Protein AF-A0A8H6IM80-F1 (afdb_monomer_lite)

Organism: NCBI:txid2175907

Radius of gyration: 20.06 Å; chains: 1; bounding box: 74×42×50 Å

Sequence (160 aa):
MGSEDSDGELSKKRGGGSVMRASRTLGLRTEQNPYVAELAALAEAVKSLPERLEYRAVHVFTRNKAAVLAIRNPRQQSGQREIRQLYAAVQALQRRGNRVTLYWLPSAVESDLLKAAKASAKESTRPSKTPQKKATRAYSTALRIALQTVLQTYGALPDN

Secondary structure (DSSP, 8-state):
-------------SSS------------TTTB-HHHHHHHHHHHHHHTS-TT--S-EEEEEES-HHHHHHHH--TT-S-HHHHHHHHHHHHHHHHTT-EEEEEE--TTS--HHHHHHHHHHHHTTSTTPPPSS-PPPB--HHHHHHHHHHHHHHHS----

Foldseek 3Di:
DDDDDPPPDPPDDPDPDDDDDDEFDADDVQFDDVVLRVLQVLLVVLQPPDLPDAQEEAEAEDQDPVSLVCQVPVPPDFNNVSSVSNNVSCVSRVVRNYHYDYDHDHPPDDDPSVVSNVVRHVVCPPPPHDGPDNHHGGGDPVSVVVVVVCCVVPVPDPDD

InterPro domains:
  IPR036397 Ribonuclease H superfamily [G3DSA:3.30.420.10] (2-124)

pLDDT: mean 76.43, std 16.76, range [33.75, 95.38]

Structure (mmCIF, N/CA/C/O backbone):
data_AF-A0A8H6IM80-F1
#
_entry.id   AF-A0A8H6IM80-F1
#
loop_
_atom_site.group_PDB
_atom_site.id
_atom_site.type_symbol
_atom_site.label_atom_id
_atom_site.label_alt_id
_atom_site.label_comp_id
_atom_site.label_asym_id
_atom_site.label_entity_id
_atom_site.label_seq_id
_atom_site.pdbx_PDB_ins_code
_atom_site.Cartn_x
_atom_site.Cartn_y
_atom_site.Cartn_z
_atom_site.occupancy
_atom_site.B_iso_or_equiv
_atom_site.auth_seq_id
_atom_site.auth_comp_id
_atom_site.auth_asym_id
_atom_site.auth_atom_id
_atom_site.pdbx_PDB_model_num
ATOM 1 N N . MET A 1 1 ? -36.262 25.555 -24.094 1.00 36.72 1 MET A N 1
ATOM 2 C CA . MET A 1 1 ? -35.449 24.464 -24.675 1.00 36.72 1 MET A CA 1
ATOM 3 C C . MET A 1 1 ? -34.115 24.491 -23.957 1.00 36.72 1 MET A C 1
ATOM 5 O O . MET A 1 1 ? -33.319 25.360 -24.253 1.00 36.72 1 MET A O 1
ATOM 9 N N . GLY A 1 2 ? -33.871 23.741 -22.892 1.00 33.75 2 GLY A N 1
ATOM 10 C CA . GLY A 1 2 ? -34.427 22.447 -22.512 1.00 33.75 2 GLY A CA 1
ATOM 11 C C . GLY A 1 2 ? -33.265 21.465 -22.435 1.00 33.75 2 GLY A C 1
ATOM 12 O O . GLY A 1 2 ? -32.804 21.079 -23.501 1.00 33.75 2 GLY A O 1
ATOM 13 N N . SER A 1 3 ? -32.874 21.124 -21.194 1.00 36.31 3 SER A N 1
ATOM 14 C CA . SER A 1 3 ? -32.214 19.873 -20.754 1.00 36.31 3 SER A CA 1
ATOM 15 C C . SER A 1 3 ? -30.837 19.551 -21.387 1.00 36.31 3 SER A C 1
ATOM 17 O O . SER A 1 3 ? -30.568 19.867 -22.531 1.00 36.31 3 SER A O 1
ATOM 19 N N . GLU A 1 4 ? -29.857 18.964 -20.707 1.00 41.12 4 GLU A N 1
ATOM 20 C CA . GLU A 1 4 ? -29.952 17.862 -19.755 1.00 41.12 4 GLU A CA 1
ATOM 21 C C . GLU A 1 4 ? -28.898 17.983 -18.648 1.00 41.12 4 GLU A C 1
ATOM 23 O O . GLU A 1 4 ? -27.688 18.033 -18.887 1.00 41.12 4 GLU A O 1
ATOM 28 N N . ASP A 1 5 ? -29.409 17.966 -17.422 1.00 39.22 5 ASP A N 1
ATOM 29 C CA . ASP A 1 5 ? -28.722 17.505 -16.231 1.00 39.22 5 ASP A CA 1
ATOM 30 C C . ASP A 1 5 ? -28.173 16.090 -16.478 1.00 39.22 5 ASP A C 1
ATOM 32 O O . ASP A 1 5 ? -28.921 15.153 -16.752 1.00 39.22 5 ASP A O 1
ATOM 36 N N . SER A 1 6 ? -26.855 15.908 -16.390 1.00 39.59 6 SER A N 1
ATOM 37 C CA . SER A 1 6 ? -26.259 14.574 -16.252 1.00 39.59 6 SER A CA 1
ATOM 38 C C . SER A 1 6 ? -25.976 14.321 -14.782 1.00 39.59 6 SER A C 1
ATOM 40 O O . SER A 1 6 ? -24.843 14.422 -14.302 1.00 39.59 6 SER A O 1
ATOM 42 N N . ASP A 1 7 ? -27.065 14.015 -14.081 1.00 34.09 7 ASP A N 1
ATOM 43 C CA . ASP A 1 7 ? -27.077 13.425 -12.756 1.00 34.09 7 ASP A CA 1
ATOM 44 C C . ASP A 1 7 ? -26.200 12.168 -12.735 1.00 34.09 7 ASP A C 1
ATOM 46 O O . ASP A 1 7 ? -26.460 11.160 -13.395 1.00 34.09 7 ASP A O 1
ATOM 50 N N . GLY A 1 8 ? -25.129 12.235 -11.945 1.00 35.03 8 GLY A N 1
ATOM 51 C CA . GLY A 1 8 ? -24.343 11.072 -11.566 1.00 35.03 8 GLY A CA 1
ATOM 52 C C . GLY A 1 8 ? -25.207 10.135 -10.730 1.00 35.03 8 GLY A C 1
ATOM 53 O O . GLY A 1 8 ? -25.330 10.305 -9.518 1.00 35.03 8 GLY A O 1
ATOM 54 N N . GLU A 1 9 ? -25.804 9.147 -11.389 1.00 35.38 9 GLU A N 1
ATOM 55 C CA . GLU A 1 9 ? -26.690 8.158 -10.787 1.00 35.38 9 GLU A CA 1
ATOM 56 C C . GLU A 1 9 ? -25.943 7.308 -9.738 1.00 35.38 9 GLU A C 1
ATOM 58 O O . GLU A 1 9 ? -25.255 6.322 -10.019 1.00 35.38 9 GLU A O 1
ATOM 63 N N . LEU A 1 10 ? -26.077 7.706 -8.472 1.00 40.28 10 LEU A N 1
ATOM 64 C CA . LEU A 1 10 ? -25.687 6.928 -7.301 1.00 40.28 10 LEU A CA 1
ATOM 65 C C . LEU A 1 10 ? -26.692 5.786 -7.095 1.00 40.28 10 LEU A C 1
ATOM 67 O O . LEU A 1 10 ? -27.620 5.879 -6.292 1.00 40.28 10 LEU A O 1
ATOM 71 N N . SER A 1 11 ? -26.471 4.662 -7.779 1.00 41.75 11 SER A N 1
ATOM 72 C CA . SER A 1 11 ? -27.182 3.409 -7.502 1.00 41.75 11 SER A CA 1
ATOM 73 C C . SER A 1 11 ? -26.812 2.876 -6.106 1.00 41.75 11 SER A C 1
ATOM 75 O O . SER A 1 11 ? -25.863 2.106 -5.920 1.00 41.75 11 SER A O 1
ATOM 77 N N . LYS A 1 12 ? -27.593 3.276 -5.100 1.00 38.16 12 LYS A N 1
ATOM 78 C CA . LYS A 1 12 ? -27.489 2.836 -3.704 1.00 38.16 12 LYS A CA 1
ATOM 79 C C . LYS A 1 12 ? -28.076 1.428 -3.544 1.00 38.16 12 LYS A C 1
ATOM 81 O O . LYS A 1 12 ? -29.252 1.263 -3.225 1.00 38.16 12 LYS A O 1
ATOM 86 N N . LYS A 1 13 ? -27.252 0.390 -3.725 1.00 35.16 13 LYS A N 1
ATOM 87 C CA . LYS A 1 13 ? -27.628 -0.982 -3.339 1.00 35.16 13 LYS A CA 1
ATOM 88 C C . LYS A 1 13 ? -27.692 -1.101 -1.811 1.00 35.16 13 LYS A C 1
ATOM 90 O O . LYS A 1 13 ? -26.750 -0.756 -1.101 1.00 35.16 13 LYS A O 1
ATOM 95 N N . ARG A 1 14 ? -28.835 -1.582 -1.311 1.00 39.31 14 ARG A N 1
ATOM 96 C CA . ARG A 1 14 ? -29.106 -1.857 0.107 1.00 39.31 14 ARG A CA 1
ATOM 97 C C . ARG A 1 14 ? -28.267 -3.051 0.574 1.00 39.31 14 ARG A C 1
ATOM 99 O O . ARG A 1 14 ? -28.570 -4.197 0.276 1.00 39.31 14 ARG A O 1
ATOM 106 N N . GLY A 1 15 ? -27.196 -2.727 1.281 1.00 37.75 15 GLY A N 1
ATOM 107 C CA . GLY A 1 15 ? -26.228 -3.616 1.917 1.00 37.75 15 GLY A CA 1
ATOM 108 C C . GLY A 1 15 ? -25.029 -2.733 2.224 1.00 37.75 15 GLY A C 1
ATOM 109 O O . GLY A 1 15 ? -24.348 -2.327 1.295 1.00 37.75 15 GLY A O 1
ATOM 110 N N . GLY A 1 16 ? -24.884 -2.296 3.478 1.00 44.41 16 GLY A N 1
ATOM 111 C CA . GLY A 1 16 ? -24.146 -1.092 3.898 1.00 44.41 16 GLY A CA 1
ATOM 112 C C . GLY A 1 16 ? -22.629 -1.073 3.663 1.00 44.41 16 GLY A C 1
ATOM 113 O O . GLY A 1 16 ? -21.869 -0.888 4.606 1.00 44.41 16 GLY A O 1
ATOM 114 N N . GLY A 1 17 ? -22.184 -1.213 2.417 1.00 59.94 17 GLY A N 1
ATOM 115 C CA . GLY A 1 17 ? -20.822 -0.986 1.959 1.00 59.94 17 GLY A CA 1
ATOM 116 C C . GLY A 1 17 ? -20.854 -0.120 0.705 1.00 59.94 17 GLY A C 1
ATOM 117 O O . GLY A 1 17 ? -21.397 -0.520 -0.321 1.00 59.94 17 GLY A O 1
ATOM 118 N N . SER A 1 18 ? -20.287 1.083 0.785 1.00 73.00 18 SER A N 1
ATOM 119 C CA . SER A 1 18 ? -20.044 1.901 -0.405 1.00 73.00 18 SER A CA 1
ATOM 120 C C . SER A 1 18 ? -18.803 1.369 -1.116 1.00 73.00 18 SER A C 1
ATOM 122 O O . SER A 1 18 ? -17.749 1.226 -0.492 1.00 73.00 18 SER A O 1
ATOM 124 N N . VAL A 1 19 ? -18.920 1.067 -2.409 1.00 79.94 19 VAL A N 1
ATOM 125 C CA . VAL A 1 19 ? -17.775 0.702 -3.248 1.00 79.94 19 VAL A CA 1
ATOM 126 C C . VAL A 1 19 ? -17.373 1.929 -4.051 1.00 79.94 19 VAL A C 1
ATOM 128 O O . VAL A 1 19 ? -18.080 2.344 -4.964 1.00 79.94 19 VAL A O 1
ATOM 131 N N . MET A 1 20 ? -16.213 2.489 -3.726 1.00 81.62 20 MET A N 1
ATOM 132 C CA . MET A 1 20 ? -15.598 3.558 -4.504 1.00 81.62 20 MET A CA 1
ATOM 133 C C . MET A 1 20 ? -14.582 2.966 -5.480 1.00 81.62 20 MET A C 1
ATOM 135 O O . MET A 1 20 ? -13.736 2.154 -5.099 1.00 81.62 20 MET A O 1
ATOM 139 N N . ARG A 1 21 ? -14.652 3.385 -6.745 1.00 85.94 21 ARG A N 1
ATOM 140 C CA . ARG A 1 21 ? -13.691 3.019 -7.787 1.00 85.94 21 ARG A CA 1
ATOM 141 C C . ARG A 1 21 ? -12.935 4.267 -8.220 1.00 85.94 21 ARG A C 1
ATOM 143 O O . ARG A 1 21 ? -13.548 5.242 -8.632 1.00 85.94 21 ARG A O 1
ATOM 150 N N . ALA A 1 22 ? -11.611 4.201 -8.165 1.00 83.25 22 ALA A N 1
ATOM 151 C CA . ALA A 1 22 ? -10.728 5.249 -8.651 1.00 83.25 22 ALA A CA 1
ATOM 152 C C . ALA A 1 22 ? -9.613 4.631 -9.495 1.00 83.25 22 ALA A C 1
ATOM 154 O O . ALA A 1 22 ? -9.136 3.527 -9.221 1.00 83.25 22 ALA A O 1
ATOM 155 N N . SER A 1 23 ? -9.194 5.345 -10.532 1.00 85.50 23 SER A N 1
ATOM 156 C CA . SER A 1 23 ? -8.091 4.941 -11.393 1.00 85.50 23 SER A CA 1
ATOM 157 C C . SER A 1 23 ? -7.457 6.172 -12.026 1.00 85.50 23 SER A C 1
ATOM 159 O O . SER A 1 23 ? -8.135 7.161 -12.297 1.00 85.50 23 SER A O 1
ATOM 161 N N . ARG A 1 24 ? -6.136 6.136 -12.223 1.00 83.69 24 ARG A N 1
ATOM 162 C CA . ARG A 1 24 ? -5.367 7.298 -12.675 1.00 83.69 24 ARG A CA 1
ATOM 163 C C . ARG A 1 24 ? -4.209 6.890 -13.573 1.00 83.69 24 ARG A C 1
ATOM 165 O O . ARG A 1 24 ? -3.501 5.928 -13.285 1.00 83.69 24 ARG A O 1
ATOM 172 N N . THR A 1 25 ? -3.976 7.678 -14.616 1.00 85.12 25 THR A N 1
ATOM 173 C CA . THR A 1 25 ? -2.794 7.590 -15.480 1.00 85.12 25 THR A CA 1
ATOM 174 C C . THR A 1 25 ? -1.666 8.431 -14.890 1.00 85.12 25 THR A C 1
ATOM 176 O O . THR A 1 25 ? -1.833 9.635 -14.688 1.00 85.12 25 THR A O 1
ATOM 179 N N . LEU A 1 26 ? -0.513 7.822 -14.599 1.00 78.88 26 LEU A N 1
ATOM 180 C CA . LEU A 1 26 ? 0.644 8.554 -14.063 1.00 78.88 26 LEU A CA 1
ATOM 181 C C . LEU A 1 26 ? 1.623 9.030 -15.135 1.00 78.88 26 LEU A C 1
ATOM 183 O O . LEU A 1 26 ? 2.341 9.996 -14.911 1.00 78.88 26 LEU A O 1
ATOM 187 N N . GLY A 1 27 ? 1.679 8.366 -16.284 1.00 79.56 27 GLY A N 1
ATOM 188 C CA . GLY A 1 27 ? 2.673 8.667 -17.306 1.00 79.56 27 GLY A CA 1
ATOM 189 C C . GLY A 1 27 ? 2.835 7.529 -18.296 1.00 79.56 27 GLY A C 1
ATOM 190 O O . GLY A 1 27 ? 2.212 6.474 -18.158 1.00 79.56 27 GLY A O 1
ATOM 191 N N . LEU A 1 28 ? 3.695 7.754 -19.284 1.00 76.06 28 LEU A N 1
ATOM 192 C CA . LEU A 1 28 ? 4.046 6.747 -20.276 1.00 76.06 28 LEU A CA 1
ATOM 193 C C . LEU A 1 28 ? 4.812 5.590 -19.630 1.00 76.06 28 LEU A C 1
ATOM 195 O O . LEU A 1 28 ? 5.549 5.765 -18.658 1.00 76.06 28 LEU A O 1
ATOM 199 N N . ARG A 1 29 ? 4.702 4.395 -20.221 1.00 70.94 29 ARG A N 1
ATOM 200 C CA . ARG A 1 29 ? 5.431 3.199 -19.765 1.00 70.94 29 ARG A CA 1
ATOM 201 C C . ARG A 1 29 ? 6.956 3.373 -19.804 1.00 70.94 29 ARG A C 1
ATOM 203 O O . ARG A 1 29 ? 7.661 2.710 -19.043 1.00 70.94 29 ARG A O 1
ATOM 210 N N . THR A 1 30 ? 7.439 4.262 -20.671 1.00 67.00 30 THR A N 1
ATOM 211 C CA . THR A 1 30 ? 8.843 4.673 -20.811 1.00 67.00 30 THR A CA 1
ATOM 212 C C . THR A 1 30 ? 9.302 5.636 -19.714 1.00 67.00 30 THR A C 1
ATOM 214 O O . THR A 1 30 ? 10.493 5.804 -19.497 1.00 67.00 30 THR A O 1
ATOM 217 N N . GLU A 1 31 ? 8.387 6.256 -18.975 1.00 68.62 31 GLU A N 1
ATOM 218 C CA . GLU A 1 31 ? 8.722 7.213 -17.915 1.00 68.62 31 GLU A CA 1
ATOM 219 C C . GLU A 1 31 ? 8.362 6.692 -16.520 1.00 68.62 31 GLU A C 1
ATOM 221 O O . GLU A 1 31 ? 8.889 7.188 -15.522 1.00 68.62 31 GLU A O 1
ATOM 226 N N . GLN A 1 32 ? 7.462 5.706 -16.445 1.00 73.75 32 GLN A N 1
ATOM 227 C CA . GLN A 1 32 ? 6.898 5.188 -15.204 1.00 73.75 32 GLN A CA 1
ATOM 228 C C . GLN A 1 32 ? 7.034 3.666 -15.095 1.00 73.75 32 GLN A C 1
ATOM 230 O O . GLN A 1 32 ? 6.646 2.894 -15.977 1.00 73.75 32 GLN A O 1
ATOM 235 N N . ASN A 1 33 ? 7.552 3.223 -13.953 1.00 81.56 33 ASN A N 1
ATOM 236 C CA . ASN A 1 33 ? 7.572 1.825 -13.551 1.00 81.56 33 ASN A CA 1
ATOM 237 C C . ASN A 1 33 ? 6.183 1.406 -13.003 1.00 81.56 33 ASN A C 1
ATOM 239 O O . ASN A 1 33 ? 5.694 2.062 -12.083 1.00 81.56 33 ASN A O 1
ATOM 243 N N . PRO A 1 34 ? 5.557 0.309 -13.485 1.00 81.69 34 PRO A N 1
ATOM 244 C CA . PRO A 1 34 ? 4.301 -0.226 -12.953 1.00 81.69 34 PRO A CA 1
ATOM 245 C C . PRO A 1 34 ? 4.290 -0.379 -11.433 1.00 81.69 34 PRO A C 1
ATOM 247 O O . PRO A 1 34 ? 3.286 -0.084 -10.796 1.00 81.69 34 PRO A O 1
ATOM 250 N N . TYR A 1 35 ? 5.429 -0.747 -10.840 1.00 84.06 35 TYR A N 1
ATOM 251 C CA . TYR A 1 35 ? 5.587 -0.809 -9.389 1.00 84.06 35 TYR A CA 1
ATOM 252 C C . TYR A 1 35 ? 5.297 0.540 -8.702 1.00 84.06 35 TYR A C 1
ATOM 254 O O . TYR A 1 35 ? 4.593 0.589 -7.696 1.00 84.06 35 TYR A O 1
ATOM 262 N N . VAL A 1 36 ? 5.781 1.647 -9.271 1.00 84.56 36 VAL A N 1
ATOM 263 C CA . VAL A 1 36 ? 5.538 3.004 -8.756 1.00 84.56 36 VAL A CA 1
ATOM 264 C C . VAL A 1 36 ? 4.077 3.404 -8.937 1.00 84.56 36 VAL A C 1
ATOM 266 O O . VAL A 1 36 ? 3.498 4.024 -8.045 1.00 84.56 36 VAL A O 1
ATOM 269 N N . ALA A 1 37 ? 3.455 2.992 -10.043 1.00 86.06 37 ALA A N 1
ATOM 270 C CA . ALA A 1 37 ? 2.032 3.221 -10.260 1.00 86.06 37 ALA A CA 1
ATOM 271 C C . ALA A 1 37 ? 1.154 2.506 -9.231 1.00 86.06 37 ALA A C 1
ATOM 273 O O . ALA A 1 37 ? 0.200 3.095 -8.725 1.00 86.06 37 ALA A O 1
ATOM 274 N N . GLU A 1 38 ? 1.509 1.280 -8.857 1.00 88.81 38 GLU A N 1
ATOM 275 C CA . GLU A 1 38 ? 0.799 0.552 -7.809 1.00 88.81 38 GLU A CA 1
ATOM 276 C C . GLU A 1 38 ? 0.999 1.166 -6.419 1.00 88.81 38 GLU A C 1
ATOM 278 O O . GLU A 1 38 ? 0.032 1.292 -5.670 1.00 88.81 38 GLU A O 1
ATOM 283 N N . LEU A 1 39 ? 2.211 1.620 -6.077 1.00 89.19 39 LEU A N 1
ATOM 284 C CA . LEU A 1 39 ? 2.447 2.337 -4.817 1.00 89.19 39 LEU A CA 1
ATOM 285 C C . LEU A 1 39 ? 1.634 3.633 -4.726 1.00 89.19 39 LEU A C 1
ATOM 287 O O . LEU A 1 39 ? 1.053 3.928 -3.682 1.00 89.19 39 LEU A O 1
ATOM 291 N N . ALA A 1 40 ? 1.573 4.397 -5.816 1.00 88.56 40 ALA A N 1
ATOM 292 C CA . ALA A 1 40 ? 0.773 5.613 -5.882 1.00 88.56 40 ALA A CA 1
ATOM 293 C C . ALA A 1 40 ? -0.728 5.311 -5.774 1.00 88.56 40 ALA A C 1
ATOM 295 O O . ALA A 1 40 ? -1.432 6.016 -5.055 1.00 88.56 40 ALA A O 1
ATOM 296 N N . ALA A 1 41 ? -1.212 4.249 -6.426 1.00 90.69 41 ALA A N 1
ATOM 297 C CA . ALA A 1 41 ? -2.602 3.816 -6.316 1.00 90.69 41 ALA A CA 1
ATOM 298 C C . ALA A 1 41 ? -2.964 3.419 -4.877 1.00 90.69 41 ALA A C 1
ATOM 300 O O . ALA A 1 41 ? -4.017 3.812 -4.382 1.00 90.69 41 ALA A O 1
ATOM 301 N N . LEU A 1 42 ? -2.077 2.703 -4.176 1.00 91.56 42 LEU A N 1
ATOM 302 C CA . LEU A 1 42 ? -2.260 2.382 -2.759 1.00 91.56 42 LEU A CA 1
ATOM 303 C C . LEU A 1 42 ? -2.284 3.645 -1.892 1.00 91.56 42 LEU A C 1
ATOM 305 O O . LEU A 1 42 ? -3.152 3.775 -1.032 1.00 91.56 42 LEU A O 1
ATOM 309 N N . ALA A 1 43 ? -1.357 4.581 -2.116 1.00 90.75 43 ALA A N 1
ATOM 310 C CA . ALA A 1 43 ? -1.310 5.830 -1.360 1.00 90.75 43 ALA A CA 1
ATOM 311 C C . ALA A 1 43 ? -2.596 6.644 -1.553 1.00 90.75 43 ALA A C 1
ATOM 313 O O . ALA A 1 43 ? -3.145 7.156 -0.582 1.00 90.75 43 ALA A O 1
ATOM 314 N N . GLU A 1 44 ? -3.085 6.732 -2.789 1.00 89.69 44 GLU 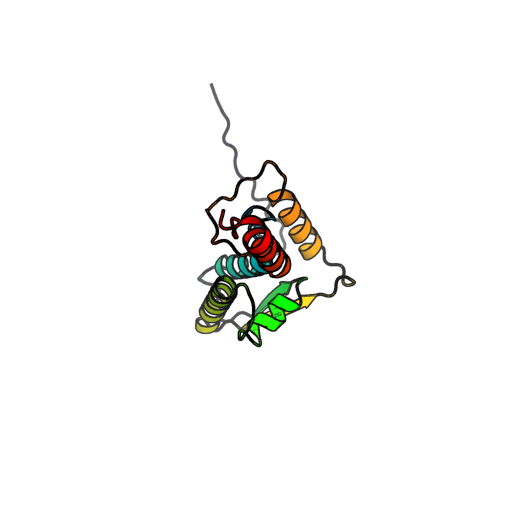A N 1
ATOM 315 C CA . GLU A 1 44 ? -4.323 7.434 -3.120 1.00 89.69 44 GLU A CA 1
ATOM 316 C C . GLU A 1 44 ? -5.544 6.748 -2.504 1.00 89.69 44 GLU A C 1
ATOM 318 O O . GLU A 1 44 ? -6.370 7.411 -1.885 1.00 89.69 44 GLU A O 1
ATOM 323 N N . ALA A 1 45 ? -5.624 5.416 -2.584 1.00 90.88 45 ALA A N 1
ATOM 324 C CA . ALA A 1 45 ? -6.711 4.654 -1.979 1.00 90.88 45 ALA A CA 1
ATOM 325 C C . ALA A 1 45 ? -6.790 4.890 -0.463 1.00 90.88 45 ALA A C 1
ATOM 327 O O . ALA A 1 45 ? -7.866 5.167 0.062 1.00 90.88 45 ALA A O 1
ATOM 328 N N . VAL A 1 46 ? -5.649 4.860 0.236 1.00 90.94 46 VAL A N 1
ATOM 329 C CA . VAL A 1 46 ? -5.583 5.124 1.682 1.00 90.94 46 VAL A CA 1
ATOM 330 C C . VAL A 1 46 ? -5.962 6.574 2.006 1.00 90.94 46 VAL A C 1
ATOM 332 O O . VAL A 1 46 ? -6.695 6.803 2.964 1.00 90.94 46 VAL A O 1
ATOM 335 N N . LYS A 1 47 ? -5.517 7.551 1.204 1.00 90.06 47 LYS A N 1
ATOM 336 C CA . LYS A 1 47 ? -5.870 8.974 1.376 1.00 90.06 47 LYS A CA 1
ATOM 337 C C . LYS A 1 47 ? -7.339 9.275 1.087 1.00 90.06 47 LYS A C 1
ATOM 339 O O . LYS A 1 47 ? -7.883 10.197 1.675 1.00 90.06 47 LYS A O 1
ATOM 344 N N . SER A 1 48 ? -7.967 8.512 0.194 1.00 89.12 48 SER A N 1
ATOM 345 C CA . SER A 1 48 ? -9.375 8.685 -0.181 1.00 89.12 48 SER A CA 1
ATOM 346 C C . SER A 1 48 ? -10.363 8.188 0.881 1.00 89.12 48 SER A C 1
ATOM 348 O O . SER A 1 48 ? -11.569 8.396 0.748 1.00 89.12 48 SER A O 1
ATOM 350 N N . LEU A 1 49 ? -9.876 7.516 1.932 1.00 90.12 49 LEU A N 1
ATOM 351 C CA . LEU A 1 49 ? -10.725 7.091 3.038 1.00 90.12 49 LEU A CA 1
ATOM 352 C C . LEU A 1 49 ? -11.259 8.313 3.809 1.00 90.12 49 LEU A C 1
ATOM 354 O O . LEU A 1 49 ? -10.518 9.278 4.004 1.00 90.12 49 LEU A O 1
ATOM 358 N N . PRO A 1 50 ? -12.522 8.279 4.278 1.00 88.38 50 PRO A N 1
ATOM 359 C CA . PRO A 1 50 ? -13.127 9.410 4.974 1.00 88.38 50 PRO A CA 1
ATOM 360 C C . PRO A 1 50 ? -12.305 9.853 6.182 1.00 88.38 50 PRO A C 1
ATOM 362 O O . PRO A 1 50 ? -11.847 9.017 6.960 1.00 88.38 50 PRO A O 1
ATOM 365 N N . GLU A 1 51 ? -12.181 11.164 6.396 1.00 84.94 51 GLU A N 1
ATOM 366 C CA . GLU A 1 51 ? -11.368 11.670 7.506 1.00 84.94 51 GLU A CA 1
ATOM 367 C C . GLU A 1 51 ? -11.885 11.232 8.877 1.00 84.94 51 GLU A C 1
ATOM 369 O O . GLU A 1 51 ? -11.092 10.850 9.734 1.00 84.94 51 GLU A O 1
ATOM 374 N N . ARG A 1 52 ? -13.214 11.165 9.008 1.00 87.06 52 ARG A N 1
ATOM 375 C CA . ARG A 1 52 ? -13.966 10.670 10.171 1.00 87.06 52 ARG A CA 1
ATOM 376 C C . ARG A 1 52 ? -13.839 9.163 10.443 1.00 87.06 52 ARG A C 1
ATOM 378 O O . ARG A 1 52 ? -14.576 8.627 11.268 1.00 87.06 52 ARG A O 1
ATOM 385 N N . LEU A 1 53 ? -13.015 8.438 9.684 1.00 88.50 53 LEU A N 1
ATOM 386 C CA . LEU A 1 53 ? -12.764 7.021 9.925 1.00 88.50 53 LEU A CA 1
ATOM 387 C C . LEU A 1 53 ? -11.778 6.884 11.090 1.00 88.50 53 LEU A C 1
ATOM 389 O O . LEU A 1 53 ? -10.588 7.153 10.929 1.00 88.50 53 LEU A O 1
ATOM 393 N N . GLU A 1 54 ? -12.273 6.449 12.246 1.00 93.19 54 GLU A N 1
ATOM 394 C CA . GLU A 1 54 ? -11.496 6.323 13.485 1.00 93.19 54 GLU A CA 1
ATOM 395 C C . GLU A 1 54 ? -11.759 4.980 14.170 1.00 93.19 54 GLU A C 1
ATOM 397 O O . GLU A 1 54 ? -12.860 4.426 14.078 1.00 93.19 54 GLU A O 1
ATOM 402 N N . TYR A 1 55 ? -10.740 4.455 14.857 1.00 93.75 55 TYR A N 1
ATOM 403 C CA . TYR A 1 55 ? -10.808 3.194 15.610 1.00 93.75 55 TYR A CA 1
ATOM 404 C C . TYR A 1 55 ? -11.326 1.984 14.804 1.00 93.75 55 TYR A C 1
ATOM 406 O O . TYR A 1 55 ? -11.974 1.085 15.346 1.00 93.75 55 TYR A O 1
ATOM 414 N N . ARG A 1 56 ? -11.059 1.935 13.490 1.00 93.88 56 ARG A N 1
ATOM 415 C CA . ARG A 1 56 ? -11.451 0.824 12.603 1.00 93.88 56 ARG A CA 1
ATOM 416 C C . ARG A 1 56 ? -10.269 -0.023 12.147 1.00 93.88 56 ARG A C 1
ATOM 418 O O . ARG A 1 56 ? -9.124 0.426 12.095 1.00 93.88 56 ARG A O 1
ATOM 425 N N . ALA A 1 57 ? -10.568 -1.262 11.761 1.00 93.44 57 ALA A N 1
ATOM 426 C CA . ALA A 1 57 ? -9.643 -2.113 11.024 1.00 93.44 57 ALA A CA 1
ATOM 427 C C . ALA A 1 57 ? -9.755 -1.816 9.521 1.00 93.44 57 ALA A C 1
ATOM 429 O O . ALA A 1 57 ? -10.830 -1.921 8.933 1.00 93.44 57 ALA A O 1
ATOM 430 N N . VAL A 1 58 ? -8.637 -1.443 8.903 1.00 92.75 58 VAL A N 1
ATOM 431 C CA . VAL A 1 58 ? -8.532 -1.143 7.473 1.00 92.75 58 VAL A CA 1
ATOM 432 C C . VAL A 1 58 ? -7.649 -2.204 6.828 1.00 92.75 58 VAL A C 1
ATOM 434 O O . VAL A 1 58 ? -6.442 -2.261 7.074 1.00 92.75 58 VAL A O 1
ATOM 437 N N . HIS A 1 59 ? -8.248 -3.046 5.990 1.00 92.81 59 HIS A N 1
ATOM 438 C CA . HIS A 1 59 ? -7.539 -4.078 5.237 1.00 92.81 59 HIS A CA 1
ATOM 439 C C . HIS A 1 59 ? -7.321 -3.602 3.802 1.00 92.81 59 HIS A C 1
ATOM 441 O O . HIS A 1 59 ? -8.269 -3.270 3.093 1.00 92.81 59 HIS A O 1
ATOM 447 N N . VAL A 1 60 ? -6.062 -3.564 3.375 1.00 91.44 60 VAL A N 1
ATOM 448 C CA . VAL A 1 60 ? -5.671 -3.130 2.033 1.00 91.44 60 VAL A CA 1
ATOM 449 C C . VAL A 1 60 ? -5.080 -4.318 1.288 1.00 91.44 60 VAL A C 1
ATOM 451 O O . VAL A 1 60 ? -4.158 -4.973 1.772 1.00 91.44 60 VAL A O 1
ATOM 454 N N . PHE A 1 61 ? -5.603 -4.590 0.098 1.00 91.38 61 PHE A N 1
ATOM 455 C CA . PHE A 1 61 ? -5.257 -5.760 -0.700 1.00 91.38 61 PHE A CA 1
ATOM 456 C C . PHE A 1 61 ? -4.535 -5.352 -1.984 1.00 91.38 61 PHE A C 1
ATOM 458 O O . PHE A 1 61 ? -4.972 -4.440 -2.682 1.00 91.38 61 PHE A O 1
ATOM 465 N N . THR A 1 62 ? -3.442 -6.040 -2.321 1.00 90.38 62 THR A N 1
ATOM 466 C CA . THR A 1 62 ? -2.685 -5.791 -3.557 1.00 90.38 62 THR A CA 1
ATOM 467 C C . THR A 1 62 ? -2.192 -7.079 -4.217 1.00 90.38 62 THR A C 1
ATOM 469 O O . THR A 1 62 ? -1.902 -8.072 -3.548 1.00 90.38 62 THR A O 1
ATOM 472 N N . ARG A 1 63 ? -2.064 -7.060 -5.552 1.00 88.88 63 ARG A N 1
ATOM 473 C CA . ARG A 1 63 ? -1.394 -8.115 -6.335 1.00 88.88 63 ARG A CA 1
ATOM 474 C C . ARG A 1 63 ? 0.129 -7.984 -6.318 1.00 88.88 63 ARG A C 1
ATOM 476 O O . ARG A 1 63 ? 0.826 -8.948 -6.631 1.00 88.88 63 ARG A O 1
ATOM 483 N N . ASN A 1 64 ? 0.654 -6.831 -5.920 1.00 87.75 64 ASN A N 1
ATOM 484 C CA . ASN A 1 64 ? 2.078 -6.554 -5.936 1.00 87.75 64 ASN A CA 1
ATOM 485 C C . ASN A 1 64 ? 2.722 -6.876 -4.589 1.00 87.75 64 ASN A C 1
ATOM 487 O O . ASN A 1 64 ? 2.669 -6.110 -3.625 1.00 87.75 64 ASN A O 1
ATOM 491 N N . LYS A 1 65 ? 3.369 -8.044 -4.547 1.00 87.75 65 LYS A N 1
ATOM 492 C CA . LYS A 1 65 ? 4.115 -8.518 -3.377 1.00 87.75 65 LYS A CA 1
ATOM 493 C C . LYS A 1 65 ? 5.214 -7.536 -2.964 1.00 87.75 65 LYS A C 1
ATOM 495 O O . LYS A 1 65 ? 5.423 -7.331 -1.771 1.00 87.75 65 LYS A O 1
ATOM 500 N N . ALA A 1 66 ? 5.887 -6.910 -3.932 1.00 83.62 66 ALA A N 1
ATOM 501 C CA . ALA A 1 66 ? 6.961 -5.963 -3.656 1.00 83.62 66 ALA A CA 1
ATOM 502 C C . ALA A 1 66 ? 6.447 -4.717 -2.921 1.00 83.62 66 ALA A C 1
ATOM 504 O O . ALA A 1 66 ? 7.125 -4.241 -2.020 1.00 83.62 66 ALA A O 1
ATOM 505 N N . ALA A 1 67 ? 5.232 -4.239 -3.212 1.00 84.19 67 ALA A N 1
ATOM 506 C CA . ALA A 1 67 ? 4.632 -3.113 -2.491 1.00 84.19 67 ALA A CA 1
ATOM 507 C C . ALA A 1 67 ? 4.400 -3.428 -1.000 1.00 84.19 67 ALA A C 1
ATOM 509 O O . ALA A 1 67 ? 4.685 -2.599 -0.136 1.00 84.19 67 ALA A O 1
ATOM 510 N N . VAL A 1 68 ? 3.948 -4.647 -0.679 1.00 87.44 68 VAL A N 1
ATOM 511 C CA . VAL A 1 68 ? 3.778 -5.091 0.719 1.00 87.44 68 VAL A CA 1
ATOM 512 C C . VAL A 1 68 ? 5.127 -5.189 1.433 1.00 87.44 68 VAL A C 1
ATOM 514 O O . VAL A 1 68 ? 5.253 -4.763 2.581 1.00 87.44 68 VAL A O 1
ATOM 517 N N . LEU A 1 69 ? 6.149 -5.718 0.755 1.00 85.06 69 LEU A N 1
ATOM 518 C CA . LEU A 1 69 ? 7.504 -5.809 1.303 1.00 85.06 69 LEU A CA 1
ATOM 519 C C . LEU A 1 69 ? 8.136 -4.427 1.508 1.00 85.06 69 LEU A C 1
ATOM 521 O O . LEU A 1 69 ? 8.764 -4.202 2.538 1.00 85.06 69 LEU A O 1
ATOM 525 N N . ALA A 1 70 ? 7.917 -3.492 0.585 1.00 80.94 70 ALA A N 1
ATOM 526 C CA . ALA A 1 70 ? 8.463 -2.142 0.651 1.00 80.94 70 ALA A CA 1
ATOM 527 C C . ALA A 1 70 ? 7.921 -1.330 1.835 1.00 80.94 70 ALA A C 1
ATOM 529 O O . ALA A 1 70 ? 8.644 -0.515 2.390 1.00 80.94 70 ALA A O 1
ATOM 530 N N . ILE A 1 71 ? 6.681 -1.557 2.276 1.00 78.94 71 ILE A N 1
ATOM 531 C CA . ILE A 1 71 ? 6.174 -0.906 3.498 1.00 78.94 71 ILE A CA 1
ATOM 532 C C . ILE A 1 71 ? 6.787 -1.525 4.753 1.00 78.94 71 ILE A C 1
ATOM 534 O O . ILE A 1 71 ? 7.082 -0.811 5.707 1.00 78.94 71 ILE A O 1
ATOM 538 N N . ARG A 1 72 ? 6.986 -2.849 4.760 1.00 79.00 72 ARG A N 1
ATOM 539 C CA . ARG A 1 72 ? 7.606 -3.550 5.894 1.00 79.00 72 ARG A CA 1
ATOM 540 C C . ARG A 1 72 ? 9.081 -3.191 6.050 1.00 79.00 72 ARG A C 1
ATOM 542 O O . ARG A 1 72 ? 9.564 -3.093 7.171 1.00 79.00 72 ARG A O 1
ATOM 549 N N . ASN A 1 73 ? 9.784 -3.001 4.936 1.00 77.81 73 ASN A N 1
ATOM 550 C CA . ASN A 1 73 ? 11.185 -2.609 4.918 1.00 77.81 73 ASN A CA 1
ATOM 551 C C . ASN A 1 73 ? 11.444 -1.563 3.817 1.00 77.81 73 ASN A C 1
ATOM 553 O O . ASN A 1 73 ? 11.839 -1.917 2.705 1.00 77.81 73 ASN A O 1
ATOM 557 N N . PRO A 1 74 ? 11.233 -0.268 4.106 1.00 68.81 74 PRO A N 1
ATOM 558 C CA . PRO A 1 74 ? 11.304 0.793 3.101 1.00 68.81 74 PRO A CA 1
ATOM 559 C C . PRO A 1 74 ? 12.718 1.127 2.620 1.00 68.81 74 PRO A C 1
ATOM 561 O O . PRO A 1 74 ? 12.866 1.922 1.696 1.00 68.81 74 PRO A O 1
ATOM 564 N N . ARG A 1 75 ? 13.774 0.544 3.197 1.00 65.06 75 ARG A N 1
ATOM 565 C CA . ARG A 1 75 ? 15.158 0.845 2.803 1.00 65.06 75 ARG A CA 1
ATOM 566 C C . ARG A 1 75 ? 15.497 0.153 1.469 1.00 65.06 75 ARG A C 1
ATOM 568 O O . ARG A 1 75 ? 15.143 -1.001 1.262 1.00 65.06 75 ARG A O 1
ATOM 575 N N . GLN A 1 76 ? 16.214 0.853 0.583 1.00 61.09 76 GLN A N 1
ATOM 576 C CA . GLN A 1 76 ? 16.812 0.332 -0.668 1.00 61.09 76 GLN A CA 1
ATOM 577 C C . GLN A 1 76 ? 15.879 0.021 -1.863 1.00 61.09 76 GLN A C 1
ATOM 579 O O . GLN A 1 76 ? 16.280 -0.684 -2.784 1.00 61.09 76 GLN A O 1
ATOM 584 N N . GLN A 1 77 ? 14.654 0.556 -1.915 1.00 66.44 77 GLN A N 1
ATOM 585 C CA . GLN A 1 77 ? 13.741 0.331 -3.055 1.00 66.44 77 GLN A CA 1
ATOM 586 C C . GLN A 1 77 ? 13.584 1.572 -3.947 1.00 66.44 77 GLN A C 1
ATOM 588 O O . GLN A 1 77 ? 13.516 2.692 -3.441 1.00 66.44 77 GLN A O 1
ATOM 593 N N . SER A 1 78 ? 13.479 1.385 -5.272 1.00 69.31 78 SER A N 1
ATOM 594 C CA . SER A 1 78 ? 13.036 2.448 -6.199 1.00 69.31 78 SER A CA 1
ATOM 595 C C . SER A 1 78 ? 11.636 2.959 -5.808 1.00 69.31 78 SER A C 1
ATOM 597 O O . SER A 1 78 ? 10.903 2.252 -5.124 1.00 69.31 78 SER A O 1
ATOM 599 N N . GLY A 1 79 ? 11.245 4.183 -6.182 1.00 75.62 79 GLY A N 1
ATOM 600 C CA . GLY A 1 79 ? 9.923 4.722 -5.805 1.00 75.62 79 GLY A CA 1
ATOM 601 C C . GLY A 1 79 ? 9.802 5.180 -4.344 1.00 75.62 79 GLY A C 1
ATOM 602 O O . GLY A 1 79 ? 8.711 5.188 -3.778 1.00 75.62 79 GLY A O 1
ATOM 603 N N . GLN A 1 80 ? 10.914 5.579 -3.711 1.00 82.00 80 GLN A N 1
ATOM 604 C CA . GLN A 1 80 ? 10.937 6.069 -2.321 1.00 82.00 80 GLN A CA 1
ATOM 605 C C . GLN A 1 80 ? 9.935 7.191 -2.041 1.00 82.00 80 GLN A C 1
ATOM 607 O O . GLN A 1 80 ? 9.425 7.305 -0.929 1.00 82.00 80 GLN A O 1
ATOM 612 N N . ARG A 1 81 ? 9.651 8.038 -3.033 1.00 84.88 81 ARG A N 1
ATOM 613 C CA . ARG A 1 81 ? 8.674 9.112 -2.874 1.00 84.88 81 ARG A CA 1
ATOM 614 C C . ARG A 1 81 ? 7.278 8.544 -2.628 1.00 84.88 81 ARG A C 1
ATOM 616 O O . ARG A 1 81 ? 6.615 8.968 -1.687 1.00 84.88 81 ARG A O 1
ATOM 623 N N . GLU A 1 82 ? 6.849 7.589 -3.441 1.00 85.88 82 GLU A N 1
ATOM 624 C CA . GLU A 1 82 ? 5.545 6.941 -3.336 1.00 85.88 82 GLU A CA 1
ATOM 625 C C . GLU A 1 82 ? 5.465 6.069 -2.077 1.00 85.88 82 GLU A C 1
ATOM 627 O O . GLU A 1 82 ? 4.458 6.121 -1.375 1.00 85.88 82 GLU A O 1
ATOM 632 N N . ILE A 1 83 ? 6.551 5.371 -1.716 1.00 86.62 83 ILE A N 1
ATOM 633 C CA . ILE A 1 83 ? 6.658 4.634 -0.443 1.00 86.62 83 ILE A CA 1
ATOM 634 C C . ILE A 1 83 ? 6.442 5.580 0.746 1.00 86.62 83 ILE A C 1
ATOM 636 O O . ILE A 1 83 ? 5.619 5.291 1.613 1.00 86.62 83 ILE A O 1
ATOM 640 N N . ARG A 1 84 ? 7.122 6.737 0.775 1.00 87.19 84 ARG A N 1
ATOM 641 C CA . ARG A 1 84 ? 6.944 7.741 1.838 1.00 87.19 84 ARG A CA 1
ATOM 642 C C . ARG A 1 84 ? 5.520 8.283 1.887 1.00 87.19 84 ARG A C 1
ATOM 644 O O . ARG A 1 84 ? 4.981 8.450 2.976 1.00 87.19 84 ARG A O 1
ATOM 651 N N . GLN A 1 85 ? 4.901 8.544 0.735 1.00 89.25 85 GLN A N 1
ATOM 652 C CA . GLN A 1 85 ? 3.517 9.024 0.688 1.00 89.25 85 GLN A CA 1
ATOM 653 C C . GLN A 1 85 ? 2.523 7.989 1.215 1.00 89.25 85 GLN A C 1
ATOM 655 O O . GLN A 1 85 ? 1.615 8.351 1.961 1.00 89.25 85 GLN A O 1
ATOM 660 N N . LEU A 1 86 ? 2.693 6.720 0.842 1.00 89.50 86 LEU A N 1
ATOM 661 C CA . LEU A 1 86 ? 1.869 5.628 1.344 1.00 89.50 86 LEU A CA 1
ATOM 662 C C . LEU A 1 86 ? 2.064 5.452 2.853 1.00 89.50 86 LEU A C 1
ATOM 664 O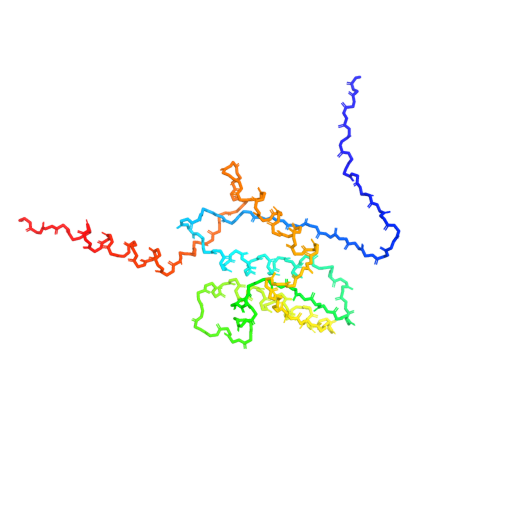 O . LEU A 1 86 ? 1.088 5.393 3.593 1.00 89.50 86 LEU A O 1
ATOM 668 N N . TYR A 1 87 ? 3.313 5.447 3.320 1.00 88.06 87 TYR A N 1
ATOM 669 C CA . TYR A 1 87 ? 3.631 5.344 4.742 1.00 88.06 87 TYR A CA 1
ATOM 670 C C . TYR A 1 87 ? 3.033 6.503 5.553 1.00 88.06 87 TYR A C 1
ATOM 672 O O . TYR A 1 87 ? 2.392 6.268 6.573 1.00 88.06 87 TYR A O 1
ATOM 680 N N . ALA A 1 88 ? 3.151 7.744 5.071 1.00 90.38 88 ALA A N 1
ATOM 681 C CA . ALA A 1 88 ? 2.551 8.911 5.715 1.00 90.38 88 ALA A CA 1
ATOM 682 C C . ALA A 1 88 ? 1.015 8.819 5.783 1.00 90.38 88 ALA A C 1
ATOM 684 O O . ALA A 1 88 ? 0.432 9.144 6.818 1.00 90.38 88 ALA A O 1
ATOM 685 N N . ALA A 1 89 ? 0.366 8.338 4.716 1.00 90.81 89 ALA A N 1
ATOM 686 C CA . ALA A 1 89 ? -1.082 8.128 4.687 1.00 90.81 89 ALA A CA 1
ATOM 687 C C . ALA A 1 89 ? -1.524 7.039 5.682 1.00 90.81 89 ALA A C 1
ATOM 689 O O . ALA A 1 89 ? -2.486 7.225 6.424 1.00 90.81 89 ALA A O 1
ATOM 690 N N . VAL A 1 90 ? -0.779 5.931 5.760 1.00 90.81 90 VAL A N 1
ATOM 691 C CA . VAL A 1 90 ? -1.014 4.866 6.746 1.00 90.81 90 VAL A CA 1
ATOM 692 C C . VAL A 1 90 ? -0.851 5.397 8.171 1.00 90.81 90 VAL A C 1
ATOM 694 O O . VAL A 1 90 ? -1.725 5.176 9.007 1.00 90.81 90 VAL A O 1
ATOM 697 N N . GLN A 1 91 ? 0.215 6.153 8.441 1.00 91.31 91 GLN A N 1
ATOM 698 C CA . GLN A 1 91 ? 0.429 6.769 9.749 1.00 91.31 91 GLN A CA 1
ATOM 699 C C . GLN A 1 91 ? -0.682 7.756 10.117 1.00 91.31 91 GLN A C 1
ATOM 701 O O . GLN A 1 91 ? -1.067 7.831 11.279 1.00 91.31 91 GLN A O 1
ATOM 706 N N . ALA A 1 92 ? -1.213 8.519 9.156 1.00 92.19 92 ALA A N 1
ATOM 707 C CA . ALA A 1 92 ? -2.323 9.435 9.410 1.00 92.19 92 ALA A CA 1
ATOM 708 C C . ALA A 1 92 ? -3.568 8.691 9.915 1.00 92.19 92 ALA A C 1
ATOM 710 O O . ALA A 1 92 ? -4.181 9.129 10.884 1.00 92.19 92 ALA A O 1
ATOM 711 N N . LEU A 1 93 ? -3.887 7.530 9.336 1.00 92.06 93 LEU A N 1
ATOM 712 C CA . LEU A 1 93 ? -4.976 6.681 9.827 1.00 92.06 93 LEU A CA 1
ATOM 713 C C . LEU A 1 93 ? -4.664 6.063 11.193 1.00 92.06 93 LEU A C 1
ATOM 715 O O . LEU A 1 93 ? -5.547 6.012 12.047 1.00 92.06 93 LEU A O 1
ATOM 719 N N . GLN A 1 94 ? -3.424 5.624 11.419 1.00 9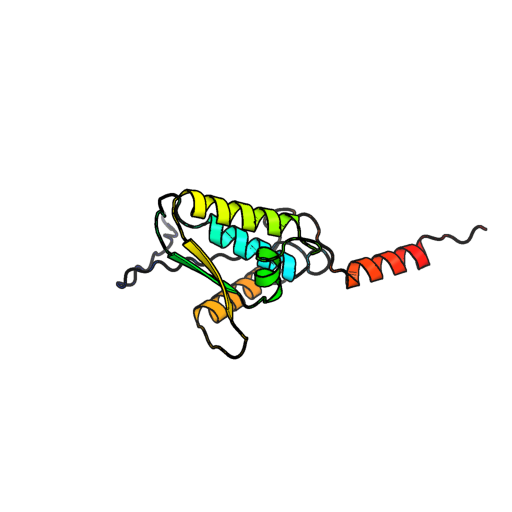2.88 94 GLN A N 1
ATOM 720 C CA . GLN A 1 94 ? -3.002 5.045 12.699 1.00 92.88 94 GLN A CA 1
ATOM 721 C C . GLN A 1 94 ? -3.081 6.049 13.854 1.00 92.88 94 GLN A C 1
ATOM 723 O O . GLN A 1 94 ? -3.514 5.683 14.943 1.00 92.88 94 GLN A O 1
ATOM 728 N N . ARG A 1 95 ? -2.742 7.325 13.617 1.00 93.94 95 ARG A N 1
ATOM 729 C CA . ARG A 1 95 ? -2.892 8.400 14.618 1.00 93.94 95 ARG A CA 1
ATOM 730 C C . ARG A 1 95 ? -4.343 8.596 15.069 1.00 93.94 95 ARG A C 1
ATOM 732 O O . ARG A 1 95 ? -4.563 9.019 16.193 1.00 93.94 95 ARG A O 1
ATOM 739 N N . ARG A 1 96 ? -5.318 8.241 14.226 1.00 92.88 96 ARG A N 1
ATOM 740 C CA . ARG A 1 96 ? -6.763 8.266 14.526 1.00 92.88 96 ARG A CA 1
ATOM 741 C C . ARG A 1 96 ? -7.271 6.957 15.159 1.00 92.88 96 ARG A C 1
ATOM 743 O O . ARG A 1 96 ? -8.455 6.639 15.099 1.00 92.88 96 ARG A O 1
ATOM 750 N N . GLY A 1 97 ? -6.365 6.121 15.666 1.00 92.75 97 GLY A N 1
ATOM 751 C CA . GLY A 1 97 ? -6.693 4.839 16.292 1.00 92.75 97 GLY A CA 1
ATOM 752 C C . GLY A 1 97 ? -7.022 3.702 15.318 1.00 92.75 97 GLY A C 1
ATOM 753 O O . GLY A 1 97 ? -7.410 2.623 15.761 1.00 92.75 97 GLY A O 1
ATOM 754 N N . ASN A 1 98 ? -6.875 3.891 14.000 1.00 95.38 98 ASN A N 1
ATOM 755 C CA . ASN A 1 98 ? -7.151 2.818 13.043 1.00 95.38 98 ASN A CA 1
ATOM 756 C C . ASN A 1 98 ? -6.007 1.803 12.968 1.00 95.38 98 ASN A C 1
ATOM 758 O O . ASN A 1 98 ? -4.825 2.153 12.931 1.00 95.38 98 ASN A O 1
ATOM 762 N N . ARG A 1 99 ? -6.359 0.528 12.803 1.00 93.69 99 ARG A N 1
ATOM 763 C CA . ARG A 1 99 ? -5.402 -0.536 12.499 1.00 93.69 99 ARG A CA 1
ATOM 764 C C . ARG A 1 99 ? -5.375 -0.786 10.999 1.00 93.69 99 ARG A C 1
ATOM 766 O O . ARG A 1 99 ? -6.293 -1.388 10.453 1.00 93.69 99 ARG A O 1
ATOM 773 N N . VAL A 1 100 ? -4.303 -0.371 10.333 1.00 92.12 100 VAL A N 1
ATOM 774 C CA . VAL A 1 100 ? -4.119 -0.601 8.893 1.00 92.12 100 VAL A CA 1
ATOM 775 C C . VAL A 1 100 ? -3.258 -1.841 8.669 1.00 92.12 100 VAL A C 1
ATOM 777 O O . VAL A 1 100 ? -2.160 -1.934 9.214 1.00 92.12 100 VAL A O 1
ATOM 780 N N . THR A 1 101 ? -3.735 -2.795 7.868 1.00 91.06 101 THR A N 1
ATOM 781 C CA . THR A 1 101 ? -2.970 -3.994 7.490 1.00 91.06 101 THR A CA 1
ATOM 782 C C . THR A 1 101 ? -2.9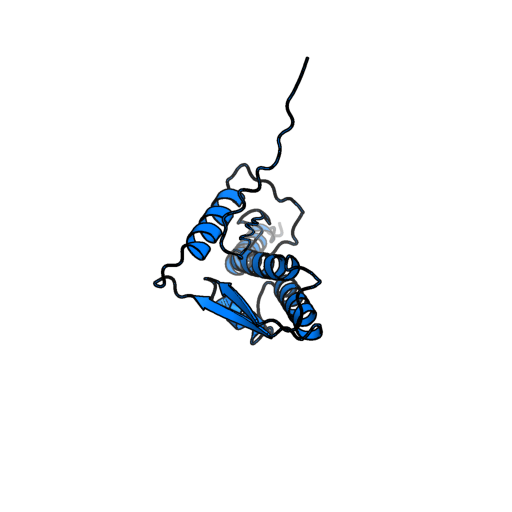83 -4.188 5.979 1.00 91.06 101 THR A C 1
ATOM 784 O O . THR A 1 101 ? -4.045 -4.231 5.359 1.00 91.06 101 THR A O 1
ATOM 787 N N . LEU A 1 102 ? -1.792 -4.326 5.390 1.00 89.88 102 LEU A N 1
ATOM 788 C CA . LEU A 1 102 ? -1.627 -4.637 3.973 1.00 89.88 102 LEU A CA 1
ATOM 789 C C . LEU A 1 102 ? -1.418 -6.133 3.754 1.00 89.88 102 LEU A C 1
ATOM 791 O O . LEU A 1 102 ? -0.558 -6.748 4.389 1.00 89.88 102 LEU A O 1
ATOM 795 N N . TYR A 1 103 ? -2.146 -6.680 2.787 1.00 90.38 103 TYR A N 1
ATOM 796 C CA . TYR A 1 103 ? -2.074 -8.074 2.374 1.00 90.38 103 TYR A CA 1
ATOM 797 C C . TYR A 1 103 ? -1.716 -8.182 0.898 1.00 90.38 103 TYR A C 1
ATOM 799 O O . TYR A 1 103 ? -2.242 -7.466 0.040 1.00 90.38 103 TYR A O 1
ATOM 807 N N . TRP A 1 104 ? -0.846 -9.140 0.605 1.00 92.00 104 TRP A N 1
ATOM 808 C CA . TRP A 1 104 ? -0.598 -9.586 -0.755 1.00 92.00 104 TRP A CA 1
ATOM 809 C C . TRP A 1 104 ? -1.562 -10.726 -1.089 1.00 92.00 104 TRP A C 1
ATOM 811 O O . TRP A 1 104 ? -1.612 -11.709 -0.351 1.00 92.00 104 TRP A O 1
ATOM 821 N N . LEU A 1 105 ? -2.302 -10.606 -2.195 1.00 89.94 105 LEU A N 1
ATOM 822 C CA . LEU A 1 105 ? -3.134 -11.692 -2.720 1.00 89.94 105 LEU A CA 1
ATOM 823 C C . LEU A 1 105 ? -2.448 -12.376 -3.910 1.00 89.94 105 LEU A C 1
ATOM 825 O O . LEU A 1 105 ? -2.328 -11.752 -4.974 1.00 89.94 105 LEU A O 1
ATOM 829 N N . PRO A 1 106 ? -2.078 -13.665 -3.794 1.00 84.44 106 PRO A N 1
ATOM 830 C CA . PRO A 1 106 ? -1.530 -14.444 -4.902 1.00 84.44 106 PRO A CA 1
ATOM 831 C C . PRO A 1 106 ? -2.505 -14.525 -6.072 1.00 84.44 106 PRO A C 1
ATOM 833 O O . PRO A 1 106 ? -3.704 -14.684 -5.849 1.00 84.44 106 PRO A O 1
ATOM 836 N N . SER A 1 107 ? -2.007 -14.468 -7.310 1.00 79.94 107 SER A N 1
ATOM 837 C CA . SER A 1 107 ? -2.826 -14.453 -8.536 1.00 79.94 107 SER A CA 1
ATOM 838 C C . SER A 1 107 ? -3.862 -15.580 -8.632 1.00 79.94 107 SER A C 1
ATOM 840 O O . SER A 1 107 ? -4.895 -15.364 -9.254 1.00 79.94 107 SER A O 1
ATOM 842 N N . ALA A 1 108 ? -3.609 -16.726 -7.989 1.00 81.31 108 ALA A N 1
ATOM 843 C CA . ALA A 1 108 ? -4.523 -17.868 -7.922 1.00 81.31 108 ALA A CA 1
ATOM 844 C C . ALA A 1 108 ? -5.815 -17.593 -7.129 1.00 81.31 108 ALA A C 1
ATOM 846 O O . ALA A 1 108 ? -6.825 -18.244 -7.359 1.00 81.31 108 ALA A O 1
ATOM 847 N N . VAL A 1 109 ? -5.806 -16.627 -6.205 1.00 85.31 109 VAL A N 1
ATOM 848 C CA . VAL A 1 109 ? -7.003 -16.251 -5.443 1.00 85.31 109 VAL A CA 1
ATOM 849 C C . VAL A 1 109 ? -7.894 -15.386 -6.320 1.00 85.31 109 VAL A C 1
ATOM 851 O O . VAL A 1 109 ? -7.509 -14.266 -6.672 1.00 85.31 109 VAL A O 1
ATOM 854 N N . GLU A 1 110 ? -9.083 -15.869 -6.657 1.00 84.81 110 GLU A N 1
ATOM 855 C CA . GLU A 1 110 ? -10.071 -15.069 -7.369 1.00 84.81 110 GLU A CA 1
ATOM 856 C C . GLU A 1 110 ? -10.723 -14.033 -6.448 1.00 84.81 110 GLU A C 1
ATOM 858 O O . GLU A 1 110 ? -11.080 -14.308 -5.307 1.00 84.81 110 GLU A O 1
ATOM 863 N N . SER A 1 111 ? -10.848 -12.801 -6.938 1.00 86.81 111 SER A N 1
ATOM 864 C CA . SER A 1 111 ? -11.514 -11.713 -6.223 1.00 86.81 111 SER A CA 1
ATOM 865 C C . SER A 1 111 ? -12.084 -10.729 -7.231 1.00 86.81 111 SER A C 1
ATOM 867 O O . SER A 1 111 ? -11.337 -10.152 -8.029 1.00 86.81 111 SER A O 1
ATOM 869 N N . ASP A 1 112 ? -13.394 -10.510 -7.176 1.00 88.56 112 ASP A N 1
ATOM 870 C CA . ASP A 1 112 ? -14.089 -9.604 -8.094 1.00 88.56 112 ASP A CA 1
ATOM 871 C C . ASP A 1 112 ? -13.625 -8.155 -7.931 1.00 88.56 112 ASP A C 1
ATOM 873 O O . ASP A 1 112 ? -13.462 -7.438 -8.918 1.00 88.56 112 ASP A O 1
ATOM 877 N N . LEU A 1 113 ? -13.289 -7.744 -6.703 1.00 86.44 113 LEU A N 1
ATOM 878 C CA . LEU A 1 113 ? -12.717 -6.425 -6.427 1.00 86.44 113 LEU A CA 1
ATOM 879 C C . LEU A 1 113 ? -11.347 -6.249 -7.096 1.00 86.44 113 LEU A C 1
ATOM 881 O O . LEU A 1 113 ? -11.090 -5.213 -7.711 1.00 86.44 113 LEU A O 1
ATOM 885 N N . LEU A 1 114 ? -10.477 -7.266 -7.049 1.00 84.94 114 LEU A N 1
ATOM 886 C CA . LEU A 1 114 ? -9.179 -7.210 -7.731 1.00 84.94 114 LEU A CA 1
ATOM 887 C C . LEU A 1 114 ? -9.321 -7.285 -9.258 1.00 84.94 114 LEU A C 1
ATOM 889 O O . LEU A 1 114 ? -8.564 -6.617 -9.968 1.00 84.94 114 LEU A O 1
ATOM 893 N N . LYS A 1 115 ? -10.291 -8.053 -9.776 1.00 88.19 115 LYS A N 1
ATOM 894 C CA . LYS A 1 115 ? -10.627 -8.075 -11.211 1.00 88.19 115 LYS A CA 1
ATOM 895 C C . LYS A 1 115 ? -11.092 -6.685 -11.669 1.00 88.19 115 LYS A C 1
ATOM 897 O O . LYS A 1 115 ? -10.566 -6.165 -12.655 1.00 88.19 115 LYS A O 1
ATOM 902 N N . ALA A 1 116 ? -11.982 -6.042 -10.913 1.00 88.00 116 ALA A N 1
ATOM 903 C CA . ALA A 1 116 ? -12.471 -4.692 -11.188 1.00 88.00 116 ALA A CA 1
ATOM 904 C C . ALA A 1 116 ? -11.361 -3.628 -11.105 1.00 88.00 116 ALA A C 1
ATOM 906 O O . ALA A 1 116 ? -11.266 -2.764 -11.980 1.00 88.00 116 ALA A O 1
ATOM 907 N N . ALA A 1 117 ? -10.479 -3.707 -10.104 1.00 87.31 117 ALA A N 1
ATOM 908 C CA . ALA A 1 117 ? -9.328 -2.811 -9.980 1.00 87.31 117 ALA A CA 1
ATOM 909 C C . ALA A 1 117 ? -8.374 -2.950 -11.180 1.00 87.31 117 ALA A C 1
ATOM 911 O O . ALA A 1 117 ? -7.979 -1.951 -11.783 1.00 87.31 117 ALA A O 1
ATOM 912 N N . LYS A 1 118 ? -8.071 -4.188 -11.597 1.00 88.12 118 LYS A N 1
ATOM 913 C CA . LYS A 1 118 ? -7.245 -4.466 -12.783 1.00 88.12 118 LYS A CA 1
ATOM 914 C C . LYS A 1 118 ? -7.883 -3.926 -14.064 1.00 88.12 118 LYS A C 1
ATOM 916 O O . LYS A 1 118 ? -7.181 -3.339 -14.885 1.00 88.12 118 LYS A O 1
ATOM 921 N N . ALA A 1 119 ? -9.190 -4.113 -14.239 1.00 88.06 119 ALA A N 1
ATOM 922 C CA . ALA A 1 119 ? -9.919 -3.573 -15.384 1.00 88.06 119 ALA A CA 1
ATOM 923 C C . ALA A 1 119 ? -9.855 -2.035 -15.417 1.00 88.06 119 ALA A C 1
ATOM 925 O O . ALA A 1 119 ? -9.523 -1.460 -16.449 1.00 88.06 119 ALA A O 1
ATOM 926 N N . SER A 1 120 ? -10.052 -1.379 -14.271 1.00 87.06 120 SER A N 1
ATOM 927 C CA . SER A 1 120 ? -9.985 0.087 -14.146 1.00 87.06 120 SER A CA 1
ATOM 928 C C . SER A 1 120 ? -8.585 0.638 -14.451 1.00 87.06 120 SER A C 1
ATOM 930 O O . SER A 1 120 ? -8.439 1.664 -15.119 1.00 87.06 120 SER A O 1
ATOM 932 N N . ALA A 1 121 ? -7.538 -0.070 -14.013 1.00 86.88 121 ALA A N 1
ATOM 933 C CA . ALA A 1 121 ? -6.154 0.276 -14.323 1.00 86.88 121 ALA A CA 1
ATOM 934 C C . ALA A 1 121 ? -5.852 0.153 -15.829 1.00 86.88 121 ALA A C 1
ATOM 936 O O . ALA A 1 121 ? -5.218 1.040 -16.402 1.00 86.88 121 ALA A O 1
ATOM 937 N N . LYS A 1 122 ? -6.349 -0.903 -16.493 1.00 87.00 122 LYS A N 1
ATOM 938 C CA . LYS A 1 122 ? -6.233 -1.060 -17.954 1.00 87.00 122 LYS A CA 1
ATOM 939 C C . LYS A 1 122 ? -6.958 0.058 -18.701 1.00 87.00 122 LYS A C 1
ATOM 941 O O . LYS A 1 122 ? -6.394 0.650 -19.613 1.00 87.00 122 LYS A O 1
ATOM 946 N N . GLU A 1 123 ? -8.176 0.382 -18.281 1.00 85.88 123 GLU A N 1
ATOM 947 C CA . GLU A 1 123 ? -8.971 1.449 -18.891 1.00 85.88 123 GLU A CA 1
ATOM 948 C C . GLU A 1 123 ? -8.264 2.808 -18.814 1.00 85.88 123 GLU A C 1
ATOM 950 O O . GLU A 1 123 ? -8.182 3.548 -19.792 1.00 85.88 123 GLU A O 1
ATOM 955 N N . SER A 1 124 ? -7.662 3.102 -17.661 1.00 82.94 124 SER A N 1
ATOM 956 C CA . SER A 1 124 ? -6.938 4.358 -17.432 1.00 82.94 124 SER A CA 1
ATOM 957 C C . SER A 1 124 ? -5.573 4.414 -18.110 1.00 82.94 124 SER A C 1
ATOM 959 O O . SER A 1 124 ? -4.916 5.445 -18.070 1.00 82.94 124 SER A O 1
ATOM 961 N N . THR A 1 125 ? -5.109 3.330 -18.721 1.00 82.69 125 THR A N 1
ATOM 962 C CA . THR A 1 125 ? -3.824 3.282 -19.433 1.00 82.69 125 THR A CA 1
ATOM 963 C C . THR A 1 125 ? -4.002 3.072 -20.934 1.00 82.69 125 THR A C 1
ATOM 965 O O . THR A 1 125 ? -3.033 2.783 -21.634 1.00 82.69 125 THR A O 1
ATOM 968 N N . ARG A 1 126 ? -5.228 3.257 -21.452 1.00 83.38 126 ARG A N 1
ATOM 969 C CA . ARG A 1 126 ? -5.487 3.271 -22.896 1.00 83.38 126 ARG A CA 1
ATOM 970 C C . ARG A 1 126 ? -4.666 4.372 -23.591 1.00 83.38 126 ARG A C 1
ATOM 972 O O . ARG A 1 126 ? -4.476 5.432 -22.995 1.00 83.38 126 ARG A O 1
ATOM 979 N N . PRO A 1 127 ? -4.239 4.174 -24.853 1.00 69.94 127 PRO A N 1
ATOM 980 C CA . PRO A 1 127 ? -3.355 5.109 -25.562 1.00 69.94 127 PRO A CA 1
ATOM 981 C C . PRO A 1 127 ? -3.859 6.559 -25.638 1.00 69.94 127 PRO A C 1
ATOM 983 O O . PRO A 1 127 ? -3.057 7.483 -25.691 1.00 69.94 127 PRO A O 1
ATOM 986 N N . SER A 1 128 ? -5.177 6.772 -25.606 1.00 66.31 128 SER A N 1
ATOM 987 C CA . SER A 1 128 ? -5.808 8.097 -25.638 1.00 66.31 128 SER A CA 1
ATOM 988 C C . SER A 1 128 ? -5.885 8.802 -24.276 1.00 66.31 128 SER A C 1
ATOM 990 O O . SER A 1 128 ? -6.402 9.915 -24.191 1.00 66.31 128 SER A O 1
ATOM 992 N N . LYS A 1 129 ? -5.413 8.178 -23.187 1.00 72.62 129 LYS A N 1
ATOM 9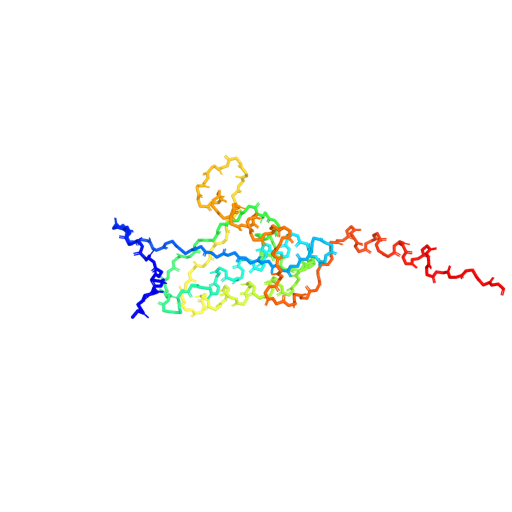93 C CA . LYS A 1 129 ? -5.478 8.741 -21.831 1.00 72.62 129 LYS A CA 1
ATOM 994 C C . LYS A 1 129 ? -4.190 9.485 -21.490 1.00 72.62 129 LYS A C 1
ATOM 996 O O . LYS A 1 129 ? -3.108 8.904 -21.439 1.00 72.62 129 LYS A O 1
ATOM 1001 N N . THR A 1 130 ? -4.322 10.777 -21.207 1.00 67.06 130 THR A N 1
ATOM 1002 C CA . THR A 1 130 ? -3.214 11.636 -20.786 1.00 67.06 130 THR A CA 1
ATOM 1003 C C . THR A 1 130 ? -3.083 11.668 -19.257 1.00 67.06 130 THR A C 1
ATOM 1005 O O . THR A 1 130 ? -4.079 11.551 -18.536 1.00 67.06 130 THR A O 1
ATOM 1008 N N . PRO A 1 131 ? -1.862 11.817 -18.710 1.00 65.88 131 PRO A N 1
ATOM 1009 C CA . PRO A 1 131 ? -1.670 11.948 -17.270 1.00 65.88 131 PRO A CA 1
ATOM 1010 C C . PRO A 1 131 ? -2.333 13.221 -16.737 1.00 65.88 131 PRO A C 1
ATOM 1012 O O . PRO A 1 131 ? -2.000 14.321 -17.167 1.00 65.88 131 PRO A O 1
ATOM 1015 N N . GLN A 1 132 ? -3.207 13.094 -15.733 1.00 58.53 132 GLN A N 1
ATOM 1016 C CA . GLN A 1 132 ? -3.869 14.245 -15.089 1.00 58.53 132 GLN A CA 1
ATOM 1017 C C . GLN A 1 132 ? -2.894 15.213 -14.388 1.00 58.53 132 GLN A C 1
ATOM 1019 O O . GLN A 1 132 ? -3.265 16.327 -14.037 1.00 58.53 132 GLN A O 1
ATOM 1024 N N . LYS A 1 133 ? -1.654 14.790 -14.113 1.00 58.75 133 LYS A N 1
ATOM 1025 C CA . LYS A 1 133 ? -0.584 15.626 -13.544 1.00 58.75 133 LYS A CA 1
ATOM 1026 C C . LYS A 1 133 ? 0.757 15.098 -14.046 1.00 58.75 133 LYS A C 1
ATOM 1028 O O . LYS A 1 133 ? 0.912 13.881 -14.139 1.00 58.75 133 LYS A O 1
ATOM 1033 N N . LYS A 1 134 ? 1.734 15.976 -14.315 1.00 53.47 134 LYS A N 1
ATOM 1034 C CA . LYS A 1 134 ? 3.117 15.558 -14.612 1.00 53.47 134 LYS A CA 1
ATOM 1035 C C . LYS A 1 134 ? 3.670 14.803 -13.396 1.00 53.47 134 LYS A C 1
ATOM 1037 O O . LYS A 1 134 ? 4.034 15.418 -12.394 1.00 53.47 134 LYS A O 1
ATOM 1042 N N . ALA A 1 135 ? 3.668 13.473 -13.440 1.00 58.66 135 ALA A N 1
ATOM 1043 C CA . ALA A 1 135 ? 4.273 12.670 -12.388 1.00 58.66 135 ALA A CA 1
ATOM 1044 C C . ALA A 1 135 ? 5.798 12.792 -12.477 1.00 58.66 135 ALA A C 1
ATOM 1046 O O . ALA A 1 135 ? 6.365 12.812 -13.569 1.00 58.66 135 ALA A O 1
ATOM 1047 N N . THR A 1 136 ? 6.480 12.859 -11.330 1.00 61.53 136 THR A N 1
ATOM 1048 C CA . THR A 1 136 ? 7.943 12.714 -11.309 1.00 61.53 136 THR A CA 1
ATOM 1049 C C . THR A 1 136 ? 8.307 11.393 -11.965 1.00 61.53 136 THR A C 1
ATOM 1051 O O . THR A 1 136 ? 7.702 10.361 -11.672 1.00 61.53 136 THR A O 1
ATOM 1054 N N . ARG A 1 137 ? 9.259 11.451 -12.893 1.00 66.94 137 ARG A N 1
ATOM 1055 C CA . ARG A 1 137 ? 9.695 10.293 -13.667 1.00 66.94 137 ARG A CA 1
ATOM 1056 C C . ARG A 1 137 ? 10.286 9.237 -12.740 1.00 66.94 137 ARG A C 1
ATOM 1058 O O . ARG A 1 137 ? 11.076 9.556 -11.853 1.00 66.94 137 ARG A O 1
ATOM 1065 N N . ALA A 1 138 ? 9.908 7.989 -12.967 1.00 68.69 138 ALA A N 1
ATOM 1066 C CA . ALA A 1 138 ? 10.404 6.839 -12.234 1.00 68.69 138 ALA A CA 1
ATOM 1067 C C . ALA A 1 138 ? 10.763 5.733 -13.226 1.00 68.69 138 ALA A C 1
ATOM 1069 O O . ALA A 1 138 ? 10.018 4.769 -13.426 1.00 68.69 138 ALA A O 1
ATOM 1070 N N . TYR A 1 139 ? 11.918 5.900 -13.871 1.00 67.25 139 TYR A N 1
ATOM 1071 C CA . TYR A 1 139 ? 12.442 4.929 -14.821 1.00 67.25 139 TYR A CA 1
ATOM 1072 C C . TYR A 1 139 ? 12.636 3.564 -14.152 1.00 67.25 139 TYR A C 1
ATOM 1074 O O . TYR A 1 139 ? 13.116 3.466 -13.021 1.00 67.25 139 TYR A O 1
ATOM 1082 N N . SER A 1 140 ? 12.278 2.494 -14.865 1.00 64.00 140 SER A N 1
ATOM 1083 C CA . SER A 1 140 ? 12.672 1.146 -14.445 1.00 64.00 140 SER A CA 1
ATOM 1084 C C . SER A 1 140 ? 14.196 1.013 -14.475 1.00 64.00 140 SER A C 1
ATOM 1086 O O . SER A 1 140 ? 14.844 1.656 -15.299 1.00 64.00 140 SER A O 1
ATOM 1088 N N . THR A 1 141 ? 14.774 0.168 -13.622 1.00 66.88 141 THR A N 1
ATOM 1089 C CA . THR A 1 141 ? 16.230 -0.045 -13.585 1.00 66.88 141 THR A CA 1
ATOM 1090 C C . THR A 1 141 ? 16.763 -0.508 -14.938 1.00 66.88 141 THR A C 1
ATOM 1092 O O . THR A 1 141 ? 17.765 0.018 -15.399 1.00 66.88 141 THR A O 1
ATOM 1095 N N . ALA A 1 142 ? 16.044 -1.409 -15.617 1.00 66.56 142 ALA A N 1
ATOM 1096 C CA . ALA A 1 142 ? 16.397 -1.878 -16.956 1.00 66.56 142 ALA A CA 1
ATOM 1097 C C . ALA A 1 142 ? 16.420 -0.737 -17.982 1.00 66.56 142 ALA A C 1
ATOM 1099 O O . ALA A 1 142 ? 17.381 -0.597 -18.728 1.00 66.56 142 ALA A O 1
ATOM 1100 N N . LEU A 1 143 ? 15.400 0.126 -17.977 1.00 67.69 143 LEU A N 1
ATOM 1101 C CA . LEU A 1 143 ? 15.363 1.285 -18.869 1.00 67.69 143 LEU A CA 1
ATOM 1102 C C . LEU A 1 143 ? 16.434 2.318 -18.511 1.00 67.69 143 LEU A C 1
ATOM 1104 O O . LEU A 1 143 ? 17.025 2.909 -19.402 1.00 67.69 143 LEU A O 1
ATOM 1108 N N . ARG A 1 144 ? 16.711 2.521 -17.219 1.00 70.06 144 ARG A N 1
ATOM 1109 C CA . ARG A 1 144 ? 17.792 3.401 -16.768 1.00 70.06 144 ARG A CA 1
ATOM 1110 C C . ARG A 1 144 ? 19.145 2.891 -17.257 1.00 70.06 144 ARG A C 1
ATOM 1112 O O . ARG A 1 144 ? 19.923 3.690 -17.754 1.00 70.06 144 ARG A O 1
ATOM 1119 N N . ILE A 1 145 ? 19.393 1.585 -17.145 1.00 76.75 145 ILE A N 1
ATOM 1120 C CA . ILE A 1 145 ? 20.607 0.941 -17.655 1.00 76.75 145 ILE A CA 1
ATOM 1121 C C . ILE A 1 145 ? 20.674 1.098 -19.174 1.00 76.75 145 ILE A C 1
ATOM 1123 O O . ILE A 1 145 ? 21.668 1.610 -19.659 1.00 76.75 145 ILE A O 1
ATOM 1127 N N . ALA A 1 146 ? 19.610 0.769 -19.911 1.00 76.81 146 ALA A N 1
ATOM 1128 C CA . ALA A 1 146 ? 19.584 0.901 -21.368 1.00 76.81 146 ALA A CA 1
ATOM 1129 C C . ALA A 1 146 ? 19.819 2.348 -21.837 1.00 76.81 146 ALA A C 1
ATOM 1131 O O . ALA A 1 146 ? 20.622 2.578 -22.734 1.00 76.81 146 ALA A O 1
ATOM 1132 N N . LEU A 1 147 ? 19.174 3.332 -21.202 1.00 78.31 147 LEU A N 1
ATOM 1133 C CA . LEU A 1 147 ? 19.408 4.751 -21.484 1.00 78.31 147 LEU A CA 1
ATOM 1134 C C . LEU A 1 147 ? 20.847 5.157 -21.161 1.00 78.31 147 LEU A C 1
ATOM 1136 O O . LEU A 1 147 ? 21.447 5.906 -21.921 1.00 78.31 147 LEU A O 1
ATOM 1140 N N . GLN A 1 148 ? 21.415 4.656 -20.063 1.00 77.88 148 GLN A N 1
ATOM 1141 C CA . GLN A 1 148 ? 22.803 4.919 -19.705 1.00 77.88 148 GLN A CA 1
ATOM 1142 C C . GLN A 1 148 ? 23.769 4.285 -20.711 1.00 77.88 148 GLN A C 1
ATOM 1144 O O . GLN A 1 148 ? 24.708 4.951 -21.120 1.00 77.88 148 GLN A O 1
ATOM 1149 N N . THR A 1 149 ? 23.513 3.060 -21.174 1.00 77.88 149 THR A N 1
ATOM 1150 C CA . THR A 1 149 ? 24.285 2.414 -22.243 1.00 77.88 149 THR A CA 1
ATOM 1151 C C . THR A 1 149 ? 24.21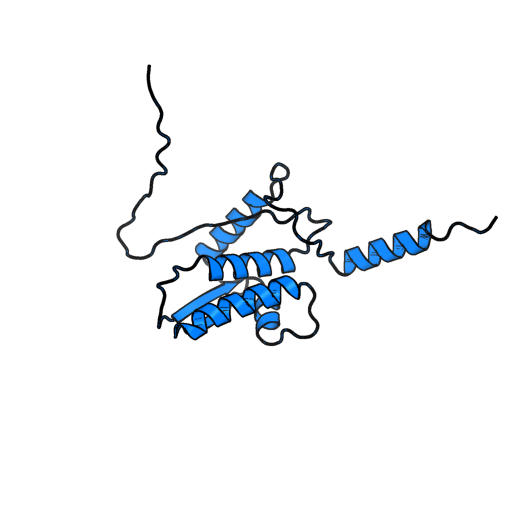8 3.227 -23.531 1.00 77.88 149 THR A C 1
ATOM 1153 O O . THR A 1 149 ? 25.259 3.556 -24.076 1.00 77.88 149 THR A O 1
ATOM 1156 N N . VAL A 1 150 ? 23.027 3.641 -23.976 1.00 79.12 150 VAL A N 1
ATOM 1157 C CA . VAL A 1 150 ? 22.859 4.486 -25.173 1.00 79.12 150 VAL A CA 1
ATOM 1158 C C . VAL A 1 150 ? 23.610 5.813 -25.022 1.00 79.12 150 VAL A C 1
ATOM 1160 O O . VAL A 1 150 ? 24.333 6.211 -25.926 1.00 79.12 150 VAL A O 1
ATOM 1163 N N . LEU A 1 151 ? 23.513 6.485 -23.874 1.00 76.56 151 LEU A N 1
ATOM 1164 C CA . LEU A 1 151 ? 24.253 7.727 -23.632 1.00 76.56 151 LEU A CA 1
ATOM 1165 C C . LEU A 1 151 ? 25.774 7.519 -23.581 1.00 76.56 151 LEU A C 1
ATOM 1167 O O . LEU A 1 151 ? 26.507 8.415 -23.966 1.00 76.56 151 LEU A O 1
ATOM 1171 N N . GLN A 1 152 ? 26.262 6.364 -23.129 1.00 69.50 152 GLN A N 1
ATOM 1172 C CA . GLN A 1 152 ? 27.693 6.040 -23.153 1.00 69.50 152 GLN A CA 1
ATOM 1173 C C . GLN A 1 152 ? 28.173 5.698 -24.572 1.00 69.50 152 GLN A C 1
ATOM 1175 O O . GLN A 1 152 ? 29.244 6.130 -24.975 1.00 69.50 152 GLN A O 1
ATOM 1180 N N . THR A 1 153 ? 27.366 4.971 -25.348 1.00 69.62 153 THR A N 1
ATOM 1181 C CA . THR A 1 153 ? 27.686 4.571 -26.727 1.00 69.62 153 THR A CA 1
ATOM 1182 C C . THR A 1 153 ? 27.596 5.729 -27.721 1.00 69.62 153 THR A C 1
ATOM 1184 O O . THR A 1 153 ? 28.375 5.769 -28.664 1.00 69.62 153 THR A O 1
ATOM 1187 N N . TYR A 1 154 ? 26.661 6.663 -27.527 1.00 66.25 154 TYR A N 1
ATOM 1188 C CA . TYR A 1 154 ? 26.399 7.761 -28.468 1.00 66.25 154 TYR A CA 1
ATOM 1189 C C . TYR A 1 154 ? 26.713 9.160 -27.908 1.00 66.25 154 TYR A C 1
ATOM 1191 O O . TYR A 1 154 ? 26.633 10.136 -28.647 1.00 66.25 154 TYR A O 1
ATOM 1199 N N . GLY A 1 155 ? 27.029 9.287 -26.615 1.00 56.66 155 GLY A N 1
ATOM 1200 C CA . GLY A 1 155 ? 27.427 10.550 -25.975 1.00 56.66 155 GLY A CA 1
ATOM 1201 C C . GLY A 1 155 ? 28.940 10.740 -25.846 1.00 56.66 155 GLY A C 1
ATOM 1202 O O . GLY A 1 155 ? 29.379 11.847 -25.549 1.00 56.66 155 GLY A O 1
ATOM 1203 N N . ALA A 1 156 ? 29.735 9.698 -26.102 1.00 57.56 156 ALA A N 1
ATOM 1204 C CA . ALA A 1 156 ? 31.145 9.851 -26.432 1.00 57.56 156 ALA A CA 1
ATOM 1205 C C . ALA A 1 156 ? 31.233 10.166 -27.932 1.00 57.56 156 ALA A C 1
ATOM 1207 O O . ALA A 1 156 ? 31.223 9.261 -28.766 1.00 57.56 156 ALA A O 1
ATOM 1208 N N . LEU A 1 157 ? 31.240 11.456 -28.286 1.00 52.41 157 LEU A N 1
ATOM 1209 C CA . LEU A 1 157 ? 31.745 11.861 -29.598 1.00 52.41 157 LEU A CA 1
ATOM 1210 C C . LEU A 1 157 ? 33.184 11.325 -29.710 1.00 52.41 157 LEU A C 1
ATOM 1212 O O . LEU A 1 157 ? 33.934 11.478 -28.745 1.00 52.41 157 LEU A O 1
ATOM 1216 N N . PRO A 1 158 ? 33.577 10.675 -30.819 1.00 48.19 158 PRO A N 1
ATOM 1217 C CA . PRO A 1 158 ? 34.991 10.437 -31.056 1.00 48.19 158 PRO A CA 1
ATOM 1218 C C . PRO A 1 158 ? 35.680 11.803 -31.126 1.00 48.19 158 PRO A C 1
ATOM 1220 O O . PRO A 1 158 ? 35.208 12.695 -31.835 1.00 48.19 158 PRO A O 1
ATOM 1223 N N . ASP A 1 159 ? 36.744 11.979 -30.344 1.00 53.16 159 ASP A N 1
ATOM 1224 C CA . ASP A 1 159 ? 37.644 13.115 -30.515 1.00 53.16 159 ASP A CA 1
ATOM 1225 C C . ASP A 1 159 ? 38.261 12.980 -31.912 1.00 53.16 159 ASP A C 1
ATOM 1227 O O . ASP A 1 159 ? 38.970 12.010 -32.196 1.00 53.16 159 ASP A O 1
ATOM 1231 N N . ASN A 1 160 ? 37.901 13.913 -32.795 1.00 46.31 160 ASN A N 1
ATOM 1232 C CA . ASN A 1 160 ? 38.496 14.066 -34.120 1.00 46.31 160 ASN A CA 1
ATOM 1233 C C . ASN A 1 160 ? 39.781 14.886 -34.012 1.00 46.31 160 ASN A C 1
ATOM 1235 O O . ASN A 1 160 ? 39.724 15.949 -33.350 1.00 46.31 160 ASN A O 1
#